Protein AF-A0A7R9R1L1-F1 (afdb_monomer)

Mean predicted aligned error: 3.8 Å

Radius of gyration: 17.74 Å; Cα contacts (8 Å, |Δi|>4): 241; chains: 1; bounding box: 47×35×50 Å

Nearest PDB structures (foldseek):
  3w5n-assembly1_A  TM=9.684E-01  e=4.302E-12  Streptomyces avermitilis MA-4680 = NBRC 14893
  6i60-assembly1_A  TM=9.277E-01  e=1.947E-11  Dictyoglomus thermophilum H-6-12
  6i60-assembly2_B  TM=9.193E-01  e=6.515E-11  Dictyoglomus thermophilum H-6-12
  5gka-assembly1_A  TM=4.468E-01  e=5.304E+00  Aichi virus A846/88

Solvent-a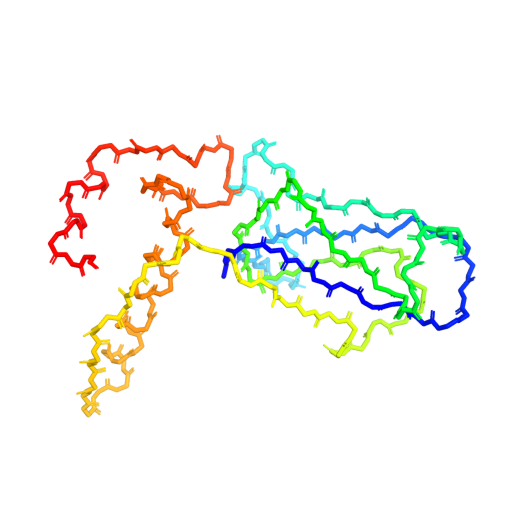ccessible surface area (backbone atoms only — not comparable to full-atom values): 8929 Å² total; per-residue (Å²): 91,22,22,49,55,38,38,47,53,72,97,75,70,75,77,36,62,29,37,40,38,51,11,70,48,59,43,96,88,68,47,76,40,53,77,85,21,66,86,35,76,53,62,50,77,45,71,53,42,88,88,73,41,47,102,76,34,42,50,66,77,89,89,69,66,36,31,28,76,45,73,49,78,43,56,60,84,71,81,84,52,82,85,29,53,41,83,44,80,49,50,55,96,66,89,78,92,77,87,83,83,66,95,46,68,67,60,40,49,49,54,52,50,51,53,54,50,52,46,34,20,32,56,97,46,53,28,74,41,51,47,38,75,67,55,42,67,41,62,66,61,44,60,76,42,53,88,78,109

pLDDT: mean 93.93, std 7.85, range [59.53, 98.81]

Foldseek 3Di:
DKFWKKFAADPDADWWKKKKFFAADADPVRHGDCVVQPPDRRMDIDTDDPVPADPRRIDDDDPDMADHDDIDMPTGGPDDDPVRMDDDQDAPPDDDPDDDDDPDPVVVVVVVVLVVQQRNQHHVARAPHNHHPGSDRDVVVCVVCVVVD

InterPro domains:
  IPR008902 Alpha-L-rhamnosidase, concanavalin-like domain [PF05592] (1-90)
  IPR012341 Six-hairpin glycosidase-like superfamily [G3DSA:1.50.10.10] (97-149)
  IPR016007 Alpha-L-rhamnosidase [PTHR33307] (1-149)
  IPR035396 Alpha-L-rhamnosidase, six-hairpin glycosidase domain [PF17389] (98-149)

Organism: NCBI:txid334625

Sequence (149 aa):
MVGWVRITFPKSYNASRVQLRHAEALHANGTVYTMNLRTALAIDTYVLDKANTTSNNTFEPNFTTHGFRYVEITGYPGEPQLNSIKGVVMNSDTAFDSHFETSNAMVNKLYSNIHWGQRGNFLSVPTDCPQRDERLGWMGDGEVFAPTA

Secondary structure (DSSP, 8-state):
-EEEEEEE--SS----EEEEEEESEE-TTSPEE-GGGTT---EEEEE--TTSS-TT-EE--SS--EE-SEEEEES-SSPPPGGGEEEEE-------------S-HHHHHHHHHHHHHHHHHEESEE-S-SSSS-----HHHHHHHTTT-

Structure (mmCIF, N/CA/C/O backbone):
data_AF-A0A7R9R1L1-F1
#
_entry.id   AF-A0A7R9R1L1-F1
#
loop_
_atom_site.group_PDB
_atom_site.id
_atom_site.type_symbol
_atom_site.label_atom_id
_atom_site.label_alt_id
_atom_site.label_comp_id
_atom_site.label_asym_id
_atom_site.label_entity_id
_atom_site.label_seq_id
_atom_site.pdbx_PDB_ins_code
_atom_site.Cartn_x
_atom_site.Cartn_y
_atom_site.Cartn_z
_atom_site.occupancy
_atom_site.B_iso_or_equiv
_atom_site.auth_seq_id
_atom_site.auth_comp_id
_atom_site.auth_asym_id
_atom_site.auth_atom_id
_atom_site.pdbx_PDB_model_num
ATOM 1 N N . MET A 1 1 ? -0.482 -1.034 -5.303 1.00 97.81 1 MET A N 1
ATOM 2 C CA . MET A 1 1 ? -0.543 0.442 -5.304 1.00 97.81 1 MET A CA 1
ATOM 3 C C . MET A 1 1 ? 0.272 0.968 -4.137 1.00 97.81 1 MET A C 1
ATOM 5 O O . MET A 1 1 ? 0.615 0.179 -3.264 1.00 97.81 1 MET A O 1
ATOM 9 N N . VAL A 1 2 ? 0.561 2.267 -4.126 1.00 98.69 2 VAL A N 1
ATOM 10 C CA . VAL A 1 2 ? 1.229 2.953 -3.013 1.00 98.69 2 VAL A CA 1
ATOM 11 C C . VAL A 1 2 ? 0.390 4.154 -2.606 1.00 98.69 2 VAL A C 1
ATOM 13 O O . VAL A 1 2 ? -0.187 4.821 -3.466 1.00 98.69 2 VAL A O 1
ATOM 16 N N . GLY A 1 3 ? 0.258 4.370 -1.303 1.00 98.44 3 GLY A N 1
ATOM 17 C CA . GLY A 1 3 ? -0.599 5.392 -0.716 1.00 98.44 3 GLY A CA 1
ATOM 18 C C . GLY A 1 3 ? -1.287 4.849 0.527 1.00 98.44 3 GLY A C 1
ATOM 19 O O . GLY A 1 3 ? -0.671 4.156 1.332 1.00 98.44 3 GLY A O 1
ATOM 20 N N . TRP A 1 4 ? -2.575 5.127 0.676 1.00 98.62 4 TRP A N 1
ATOM 21 C CA . TRP A 1 4 ? -3.345 4.694 1.841 1.00 98.62 4 TRP A CA 1
ATOM 22 C C . TRP A 1 4 ? -4.774 4.321 1.471 1.00 98.62 4 TRP A C 1
ATOM 24 O O . TRP A 1 4 ? -5.184 4.333 0.308 1.00 98.62 4 TRP A O 1
ATOM 34 N N . VAL A 1 5 ? -5.541 3.974 2.494 1.00 97.69 5 VAL A N 1
ATOM 35 C CA . VAL A 1 5 ? -6.965 3.701 2.402 1.00 97.69 5 VAL A CA 1
ATOM 36 C C . VAL A 1 5 ? -7.758 4.863 2.981 1.00 97.69 5 VAL A C 1
ATOM 38 O O . VAL A 1 5 ? -7.487 5.328 4.086 1.00 97.69 5 VAL A O 1
ATOM 41 N N . ARG A 1 6 ? -8.804 5.270 2.264 1.00 96.50 6 ARG A N 1
ATOM 42 C CA . ARG A 1 6 ? -9.941 5.982 2.837 1.00 96.50 6 ARG A CA 1
ATOM 43 C C . ARG A 1 6 ? -11.026 4.972 3.187 1.00 96.50 6 ARG A C 1
ATOM 45 O O . ARG A 1 6 ? -11.507 4.257 2.307 1.00 96.50 6 ARG A O 1
ATOM 52 N N . ILE A 1 7 ? -11.424 4.934 4.452 1.00 94.81 7 ILE A N 1
ATOM 53 C CA . ILE A 1 7 ? -12.500 4.072 4.948 1.00 94.81 7 ILE A CA 1
ATOM 54 C C . ILE A 1 7 ? -13.720 4.908 5.338 1.00 94.81 7 ILE A C 1
ATOM 56 O O . ILE A 1 7 ? -13.581 6.013 5.857 1.00 94.81 7 ILE A O 1
ATOM 60 N N . THR A 1 8 ? -14.912 4.380 5.069 1.00 93.56 8 THR A N 1
ATOM 61 C CA . THR A 1 8 ? -16.208 4.981 5.399 1.00 93.56 8 THR A CA 1
ATOM 62 C C . THR A 1 8 ? -16.949 4.092 6.389 1.00 93.56 8 THR A C 1
ATOM 64 O O . THR A 1 8 ? -17.039 2.873 6.210 1.00 93.56 8 THR A O 1
ATOM 67 N N . PHE A 1 9 ? -17.503 4.707 7.427 1.00 91.62 9 PHE A N 1
ATOM 68 C CA . PHE A 1 9 ? -18.220 4.034 8.502 1.00 91.62 9 PHE A CA 1
ATOM 69 C C . PHE A 1 9 ? -19.736 4.240 8.383 1.00 91.62 9 PHE A C 1
ATOM 71 O O . PHE A 1 9 ? -20.189 5.258 7.847 1.00 91.62 9 PHE A O 1
ATOM 78 N N . PRO A 1 10 ? -20.551 3.289 8.880 1.00 89.56 10 PRO A N 1
ATOM 79 C CA . PRO A 1 10 ? -21.996 3.469 8.962 1.00 89.56 10 PRO A CA 1
ATOM 80 C C . PRO A 1 10 ? -22.357 4.699 9.809 1.00 89.56 10 PRO A C 1
ATOM 82 O O . PRO A 1 10 ? -21.559 5.198 10.593 1.00 89.56 10 PRO A O 1
ATOM 85 N N . LYS A 1 11 ? -23.588 5.204 9.676 1.00 85.12 11 LYS A N 1
ATOM 86 C CA . LYS A 1 11 ? -24.055 6.364 10.467 1.00 85.12 11 LYS A CA 1
ATOM 87 C C . LYS A 1 11 ? -24.312 6.049 11.940 1.00 85.12 11 LYS A C 1
ATOM 89 O O . LYS A 1 11 ? -24.333 6.957 12.762 1.00 85.12 11 LYS A O 1
ATOM 94 N N . SER A 1 12 ? -24.545 4.779 12.252 1.00 82.69 12 SER A N 1
ATOM 95 C CA . SER A 1 12 ? -24.791 4.295 13.603 1.00 82.69 12 SER A CA 1
ATOM 96 C C . SER A 1 12 ? -23.796 3.188 13.913 1.00 82.69 12 SER A C 1
ATOM 98 O O . SER A 1 12 ? -23.720 2.204 13.179 1.00 82.69 12 SER A O 1
ATOM 100 N N . TYR A 1 13 ? -23.012 3.376 14.968 1.00 82.62 13 TYR A N 1
ATOM 101 C CA . TYR A 1 13 ? -22.007 2.439 15.454 1.00 82.62 13 TYR A CA 1
ATOM 102 C C . TYR A 1 13 ? -21.788 2.664 16.949 1.00 82.62 13 TYR A C 1
ATOM 104 O O . TYR A 1 13 ? -21.994 3.766 17.466 1.00 82.62 13 TYR A O 1
ATOM 112 N N . ASN A 1 14 ? -21.337 1.616 17.633 1.00 80.38 14 ASN A N 1
ATOM 113 C CA . ASN A 1 14 ? -20.744 1.753 18.957 1.00 80.38 14 ASN A CA 1
ATOM 114 C C . ASN A 1 14 ? -19.282 2.175 18.806 1.00 80.38 14 ASN A C 1
ATOM 116 O O . ASN A 1 14 ? -18.657 1.872 17.787 1.00 80.38 14 ASN A O 1
ATOM 120 N N . ALA A 1 15 ? -18.735 2.847 19.820 1.00 74.50 15 ALA A N 1
ATOM 121 C CA . ALA A 1 15 ? -17.310 3.148 19.850 1.00 74.50 15 ALA A CA 1
ATOM 122 C C . ALA A 1 15 ? -16.509 1.853 19.663 1.00 74.50 15 ALA A C 1
ATOM 124 O O . ALA A 1 15 ? -16.743 0.860 20.357 1.00 74.50 15 ALA A O 1
ATOM 125 N N . SER A 1 16 ? -15.592 1.852 18.701 1.00 84.38 16 SER A N 1
ATOM 126 C CA . SER A 1 16 ? -14.758 0.691 18.415 1.00 84.38 16 SER A CA 1
ATOM 127 C C . SER A 1 16 ? -13.372 1.115 17.951 1.00 84.38 16 SER A C 1
ATOM 129 O O . SER A 1 16 ? -13.155 2.215 17.439 1.00 84.38 16 SER A O 1
ATOM 131 N N . ARG A 1 17 ? -12.403 0.228 18.163 1.00 92.06 17 ARG A N 1
ATOM 132 C CA . ARG A 1 17 ? -11.065 0.357 17.597 1.00 92.06 17 ARG A CA 1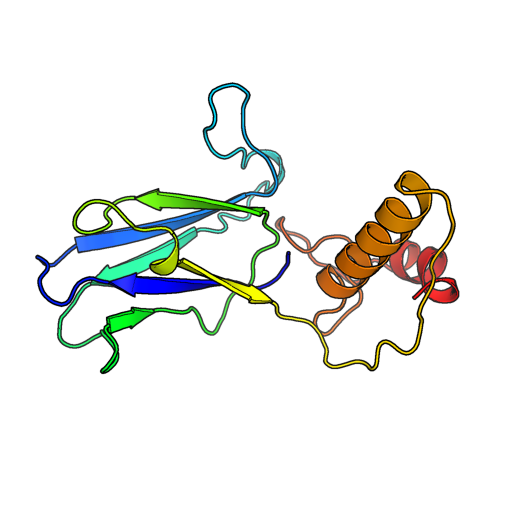
ATOM 133 C C . ARG A 1 17 ? -11.044 -0.419 16.287 1.00 92.06 17 ARG A C 1
ATOM 135 O O . ARG A 1 17 ? -11.183 -1.638 16.304 1.00 92.06 17 ARG A O 1
ATOM 142 N N . VAL A 1 18 ? -10.860 0.290 15.182 1.00 94.00 18 VAL A N 1
ATOM 143 C CA . VAL A 1 18 ? -10.741 -0.275 13.836 1.00 94.00 18 VAL A CA 1
ATOM 144 C C . VAL A 1 18 ? -9.268 -0.305 13.455 1.00 94.00 18 VAL A C 1
ATOM 146 O O . VAL A 1 18 ? -8.561 0.684 13.658 1.00 94.00 18 VAL A O 1
ATOM 149 N N . GLN A 1 19 ? -8.793 -1.420 12.906 1.00 97.00 19 GLN A N 1
ATOM 150 C CA . GLN A 1 19 ? -7.431 -1.517 12.381 1.00 97.00 19 GLN A CA 1
ATOM 151 C C . GLN A 1 19 ? -7.443 -1.901 10.908 1.00 97.00 19 GLN A C 1
ATOM 153 O O . GLN A 1 19 ? -8.239 -2.739 10.485 1.00 97.00 19 GLN A O 1
ATOM 158 N N . LEU A 1 20 ? -6.544 -1.278 10.150 1.00 97.88 20 LEU A N 1
ATOM 159 C CA . LEU A 1 20 ? -6.305 -1.529 8.735 1.00 97.88 20 LEU A CA 1
ATOM 160 C C . LEU A 1 20 ? -4.869 -2.013 8.582 1.00 97.88 20 LEU A C 1
ATOM 162 O O . LEU A 1 20 ? -3.937 -1.236 8.789 1.00 97.88 20 LEU A O 1
ATOM 166 N N . ARG A 1 21 ? -4.682 -3.289 8.247 1.00 98.62 21 ARG A N 1
ATOM 167 C CA . ARG A 1 21 ? -3.360 -3.877 8.000 1.00 98.62 21 ARG A CA 1
ATOM 168 C C . ARG A 1 21 ? -3.152 -4.073 6.506 1.00 98.62 21 ARG A C 1
ATOM 170 O O . ARG A 1 21 ? -3.986 -4.683 5.839 1.00 98.62 21 ARG A O 1
ATOM 177 N N . HIS A 1 22 ? -2.043 -3.562 5.987 1.00 98.81 22 HIS A N 1
ATOM 178 C CA . HIS A 1 22 ? -1.779 -3.483 4.552 1.00 98.81 22 HIS A CA 1
ATOM 179 C C . HIS A 1 22 ? -0.794 -4.570 4.107 1.00 98.81 22 HIS A C 1
ATOM 181 O O . HIS A 1 22 ? 0.183 -4.844 4.800 1.00 98.81 22 HIS A O 1
ATOM 187 N N . ALA A 1 23 ? -1.040 -5.192 2.949 1.00 98.75 23 ALA A N 1
ATOM 188 C CA . ALA A 1 23 ? -0.179 -6.245 2.410 1.00 98.75 23 ALA A CA 1
ATOM 189 C C . ALA A 1 23 ? -0.147 -6.278 0.876 1.00 98.75 23 ALA A C 1
ATOM 191 O O . ALA A 1 23 ? -1.126 -5.965 0.193 1.00 98.75 23 ALA A O 1
ATOM 192 N N . GLU A 1 24 ? 0.977 -6.718 0.315 1.00 98.81 24 GLU A N 1
ATOM 193 C CA . GLU A 1 24 ? 1.138 -6.915 -1.133 1.00 98.81 24 GLU A CA 1
ATOM 194 C C . GLU A 1 24 ? 0.581 -8.258 -1.618 1.00 98.81 24 GLU A C 1
ATOM 196 O O . GLU A 1 24 ? 0.133 -8.370 -2.761 1.00 98.81 24 GLU A O 1
ATOM 201 N N . ALA A 1 25 ? 0.584 -9.264 -0.743 1.00 98.50 25 ALA A N 1
ATOM 202 C CA . ALA A 1 25 ? 0.233 -10.641 -1.054 1.00 98.50 25 ALA A CA 1
ATOM 203 C C . ALA A 1 25 ? -0.678 -11.252 0.020 1.00 98.50 25 ALA A C 1
ATOM 205 O O . ALA A 1 25 ? -0.831 -10.721 1.123 1.00 98.50 25 ALA A O 1
ATOM 206 N N . LEU A 1 26 ? -1.269 -12.393 -0.323 1.00 98.75 26 LEU A N 1
ATOM 207 C CA . LEU A 1 26 ? -2.052 -13.224 0.583 1.00 98.75 26 LEU A CA 1
ATOM 208 C C . LEU A 1 26 ? -1.353 -14.572 0.769 1.00 98.75 26 LEU A C 1
ATOM 210 O O . LEU A 1 26 ? -0.681 -15.068 -0.137 1.00 98.75 26 LEU A O 1
ATOM 214 N N . HIS A 1 27 ? -1.562 -15.186 1.926 1.00 98.38 27 HIS A N 1
ATOM 215 C CA . HIS A 1 27 ? -1.354 -16.614 2.110 1.00 98.38 27 HIS A CA 1
ATOM 216 C C . HIS A 1 27 ? -2.388 -17.418 1.302 1.00 98.38 27 HIS A C 1
ATOM 218 O O . HIS A 1 27 ? -3.433 -16.902 0.905 1.00 98.38 27 HIS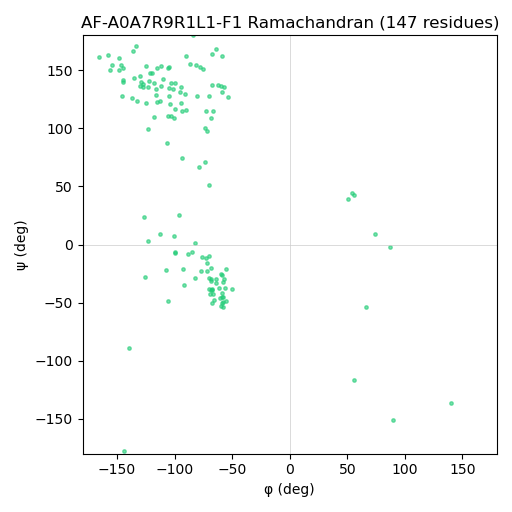 A O 1
ATOM 224 N N . ALA A 1 28 ? -2.134 -18.716 1.108 1.00 97.88 28 ALA A N 1
ATOM 225 C CA . ALA A 1 28 ? -3.039 -19.606 0.372 1.00 97.88 28 ALA A CA 1
ATOM 226 C C . ALA A 1 28 ? -4.449 -19.713 0.992 1.00 97.88 28 ALA A C 1
ATOM 228 O O . ALA A 1 28 ? -5.411 -19.984 0.284 1.00 97.88 28 ALA A O 1
ATOM 229 N N . ASN A 1 29 ? -4.582 -19.475 2.300 1.00 97.69 29 ASN A N 1
ATOM 230 C CA . ASN A 1 29 ? -5.863 -19.452 3.016 1.00 97.69 29 ASN A CA 1
ATOM 231 C C . ASN A 1 29 ? -6.616 -18.106 2.894 1.00 97.69 29 ASN A C 1
ATOM 233 O O . ASN A 1 29 ? -7.662 -17.944 3.515 1.00 97.69 29 ASN A O 1
ATOM 237 N N . GLY A 1 30 ? -6.076 -17.134 2.151 1.00 97.81 30 GLY A N 1
ATOM 238 C CA . GLY A 1 30 ? -6.680 -15.819 1.939 1.00 97.81 30 GLY A CA 1
ATOM 239 C C . GLY A 1 30 ? -6.344 -14.757 2.991 1.00 97.81 30 GLY A C 1
ATOM 240 O O . GLY A 1 30 ? -6.760 -13.613 2.824 1.00 97.81 30 GLY A O 1
ATOM 241 N N . THR A 1 31 ? -5.582 -15.074 4.045 1.00 98.38 31 THR A N 1
ATOM 242 C CA . THR A 1 31 ? -5.148 -14.063 5.028 1.00 98.38 31 THR A CA 1
ATOM 243 C C . THR A 1 31 ? -3.982 -13.234 4.492 1.00 98.38 31 THR A C 1
ATOM 245 O O . THR A 1 31 ? -3.185 -13.714 3.686 1.00 98.38 31 THR A O 1
ATOM 248 N N . VAL A 1 32 ? -3.840 -11.990 4.952 1.00 98.44 32 VAL A N 1
ATOM 249 C CA . VAL A 1 32 ? -2.754 -11.101 4.508 1.00 98.44 32 VAL A CA 1
ATOM 250 C C . VAL A 1 32 ? -1.370 -11.644 4.869 1.00 98.44 32 VAL A C 1
ATOM 252 O O . VAL A 1 32 ? -1.159 -12.131 5.978 1.00 98.44 32 VAL A O 1
ATOM 255 N N . TYR A 1 33 ? -0.425 -11.551 3.932 1.00 98.62 33 TYR A N 1
ATOM 256 C CA . TYR A 1 33 ? 0.978 -11.917 4.131 1.00 98.62 33 TYR A CA 1
ATOM 257 C C . TYR A 1 33 ? 1.814 -10.661 4.393 1.00 98.62 33 TYR A C 1
ATOM 259 O O . TYR A 1 33 ? 1.926 -9.802 3.521 1.00 98.62 33 TYR A O 1
ATOM 267 N N . THR A 1 34 ? 2.416 -10.563 5.581 1.00 98.62 34 THR A N 1
ATOM 268 C CA . THR A 1 34 ? 3.185 -9.374 6.001 1.00 98.62 34 THR A CA 1
ATOM 269 C C . THR A 1 34 ? 4.631 -9.675 6.386 1.00 98.62 34 THR A C 1
ATOM 271 O O . THR A 1 34 ? 5.353 -8.769 6.789 1.00 98.62 34 THR A O 1
ATOM 274 N N . MET A 1 35 ? 5.097 -10.924 6.263 1.00 98.44 35 MET A N 1
ATOM 275 C CA . MET A 1 35 ? 6.462 -11.277 6.683 1.00 98.44 35 MET A CA 1
ATOM 276 C C . MET A 1 35 ? 7.540 -10.551 5.859 1.00 98.44 35 MET A C 1
ATOM 278 O O . MET A 1 35 ? 8.598 -10.228 6.392 1.00 98.44 35 MET A O 1
ATOM 282 N N . ASN A 1 36 ? 7.272 -10.220 4.587 1.00 98.44 36 ASN A N 1
ATOM 283 C CA . ASN A 1 36 ? 8.201 -9.441 3.757 1.00 98.44 36 ASN A CA 1
ATOM 284 C C . ASN A 1 36 ? 8.281 -7.952 4.130 1.00 98.44 36 ASN A C 1
ATOM 286 O O . ASN A 1 36 ? 9.181 -7.270 3.645 1.00 98.44 36 ASN A O 1
ATOM 290 N N . LEU A 1 37 ? 7.376 -7.444 4.975 1.00 98.69 37 LEU A N 1
ATOM 291 C CA . LEU A 1 37 ? 7.425 -6.056 5.450 1.00 98.69 37 LEU A CA 1
ATOM 292 C C . LEU A 1 37 ? 8.509 -5.842 6.519 1.00 98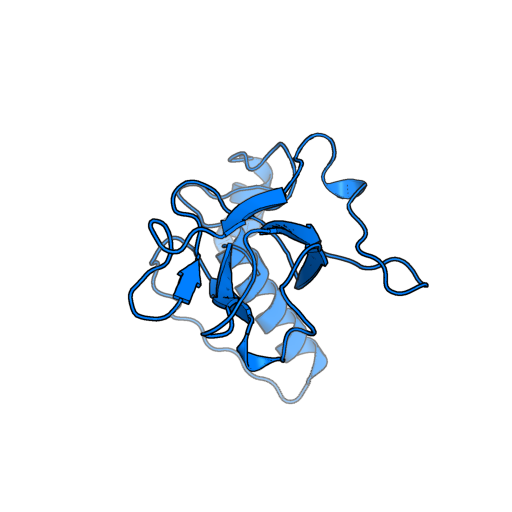.69 37 LEU A C 1
ATOM 294 O O . LEU A 1 37 ? 8.832 -4.699 6.843 1.00 98.69 37 LEU A O 1
ATOM 298 N N . ARG A 1 38 ? 9.099 -6.936 7.028 1.00 98.50 38 ARG A N 1
ATOM 299 C CA . ARG A 1 38 ? 10.130 -6.941 8.073 1.00 98.50 38 ARG A CA 1
ATOM 300 C C . ARG A 1 38 ? 9.639 -6.199 9.323 1.00 98.50 38 ARG A C 1
ATOM 302 O O . ARG A 1 38 ? 8.679 -6.655 9.938 1.00 98.50 38 ARG A O 1
ATOM 309 N N . THR A 1 39 ? 10.272 -5.095 9.721 1.00 98.50 39 THR A N 1
ATOM 310 C CA . THR A 1 39 ? 9.883 -4.339 10.926 1.00 98.50 39 THR A CA 1
ATOM 311 C C . THR A 1 39 ? 8.816 -3.271 10.667 1.00 98.50 39 THR A C 1
ATOM 313 O O . THR A 1 39 ? 8.256 -2.725 11.620 1.00 98.50 39 THR A O 1
ATOM 316 N N . ALA A 1 40 ? 8.463 -2.997 9.404 1.00 98.62 40 ALA A N 1
ATOM 317 C CA . ALA A 1 40 ? 7.374 -2.081 9.084 1.00 98.62 40 ALA A CA 1
ATOM 318 C C . ALA A 1 40 ? 6.023 -2.732 9.405 1.00 98.62 40 ALA A C 1
ATOM 320 O O . ALA A 1 40 ? 5.612 -3.700 8.770 1.00 98.62 40 ALA A O 1
ATOM 321 N N . LEU A 1 41 ? 5.308 -2.166 10.381 1.00 98.56 41 LEU A N 1
ATOM 322 C CA . LEU A 1 41 ? 4.012 -2.698 10.809 1.00 98.56 41 LEU A CA 1
ATOM 323 C C . LEU A 1 41 ? 2.927 -2.554 9.731 1.00 98.56 41 LEU A C 1
ATOM 325 O O . LEU A 1 41 ? 2.098 -3.447 9.593 1.00 98.56 41 LEU A O 1
ATOM 329 N N . ALA A 1 42 ? 2.919 -1.432 8.999 1.00 98.44 42 ALA A N 1
ATOM 330 C CA . ALA A 1 42 ? 1.911 -1.087 7.985 1.00 98.44 42 ALA A CA 1
ATOM 331 C C . ALA A 1 42 ? 0.449 -1.218 8.479 1.00 98.44 42 ALA A C 1
ATOM 333 O O . ALA A 1 42 ? -0.443 -1.678 7.756 1.00 98.44 42 ALA A O 1
ATOM 334 N N . ILE A 1 43 ? 0.214 -0.823 9.737 1.00 98.56 43 ILE A N 1
ATOM 335 C CA . ILE A 1 43 ? -1.096 -0.851 10.396 1.00 98.56 43 ILE A CA 1
ATOM 336 C C . ILE A 1 43 ? -1.539 0.572 10.720 1.00 98.56 43 ILE A C 1
ATOM 338 O O . ILE A 1 43 ? -0.891 1.255 11.513 1.00 98.56 43 ILE A O 1
ATOM 342 N N . ASP A 1 44 ? -2.702 0.958 10.204 1.00 97.81 44 ASP A N 1
ATOM 343 C CA . ASP A 1 44 ? -3.402 2.161 10.642 1.00 97.81 44 ASP A CA 1
ATOM 344 C C . ASP A 1 44 ? -4.434 1.766 11.698 1.00 97.81 44 ASP A C 1
ATOM 346 O O . ASP A 1 44 ? -5.195 0.814 11.524 1.00 97.81 44 ASP A O 1
ATOM 350 N N . THR A 1 45 ? -4.452 2.471 12.827 1.00 95.06 45 THR A N 1
ATOM 351 C CA . THR A 1 45 ? -5.450 2.264 13.883 1.00 95.06 45 THR A CA 1
ATOM 352 C C . THR A 1 45 ? -6.285 3.518 14.034 1.00 95.06 45 THR A C 1
ATOM 354 O O . THR A 1 45 ? -5.751 4.604 14.245 1.00 95.06 45 THR A O 1
ATOM 357 N N . TYR A 1 46 ? -7.598 3.340 14.005 1.00 89.88 46 TYR A N 1
ATOM 358 C CA . TYR A 1 46 ? -8.562 4.400 14.210 1.00 89.88 46 TYR A CA 1
ATOM 359 C C . TYR A 1 46 ? -9.489 4.058 15.375 1.00 89.88 46 TYR A C 1
ATOM 361 O O . TYR A 1 46 ? -9.961 2.929 15.507 1.00 89.88 46 TYR A O 1
ATOM 369 N N . VAL A 1 47 ? -9.738 5.038 16.239 1.00 88.88 47 VAL A N 1
ATOM 370 C CA . VAL A 1 47 ? -10.708 4.920 17.329 1.00 88.88 47 VAL A CA 1
ATOM 371 C C . VAL A 1 47 ? -11.954 5.686 16.910 1.00 88.88 47 VAL A C 1
ATOM 373 O O . VAL A 1 47 ? -11.927 6.913 16.809 1.00 88.88 47 VAL A O 1
ATOM 376 N N . LEU A 1 48 ? -13.030 4.946 16.641 1.00 82.94 48 LEU A N 1
ATOM 377 C CA . LEU A 1 48 ? -14.322 5.498 16.262 1.00 82.94 48 LEU A CA 1
ATOM 378 C C . LEU A 1 48 ? -14.940 6.234 17.449 1.00 82.94 48 LEU A C 1
ATOM 380 O O . LEU A 1 48 ? -15.427 5.616 18.395 1.00 82.94 48 LEU A O 1
ATOM 384 N N . ASP A 1 49 ? -14.968 7.556 17.346 1.00 76.06 49 ASP A N 1
ATOM 385 C CA . ASP A 1 49 ? -15.720 8.444 18.223 1.00 76.06 49 ASP A CA 1
ATOM 386 C C . ASP A 1 49 ? -16.547 9.406 17.355 1.00 76.06 49 ASP A C 1
ATOM 388 O O . ASP A 1 49 ? -16.113 9.830 16.278 1.00 76.06 49 ASP A O 1
ATOM 392 N N . LYS A 1 50 ? -17.751 9.759 17.815 1.00 67.12 50 LYS A N 1
ATOM 393 C CA . LYS A 1 50 ? -18.607 10.772 17.182 1.00 67.12 50 LYS A CA 1
ATOM 394 C C . LYS A 1 50 ? -17.915 12.135 17.098 1.00 67.12 50 LYS A C 1
ATOM 396 O O . LYS A 1 50 ? -18.237 12.909 16.207 1.00 67.12 50 LYS A O 1
ATOM 401 N N . ALA A 1 51 ? -16.962 12.421 17.987 1.00 64.75 51 ALA A N 1
ATOM 402 C CA . ALA A 1 51 ? -16.162 13.645 17.933 1.00 64.75 51 ALA A CA 1
ATOM 403 C C . ALA A 1 51 ? -15.055 13.623 16.857 1.00 64.75 51 ALA A C 1
ATOM 405 O O . ALA A 1 51 ? -14.613 14.681 16.418 1.00 64.75 51 ALA A O 1
ATOM 406 N N . ASN A 1 52 ? -14.614 12.436 16.422 1.00 59.53 52 ASN A N 1
ATOM 407 C CA . ASN A 1 52 ? -13.423 12.252 15.579 1.00 59.53 52 ASN A CA 1
ATOM 408 C C . ASN A 1 52 ? -13.745 11.762 14.159 1.00 59.53 52 ASN A C 1
ATOM 410 O O . ASN A 1 52 ? -12.841 11.368 13.420 1.00 59.53 52 ASN A O 1
ATOM 414 N N . THR A 1 53 ? -15.024 11.737 13.784 1.00 65.06 53 THR A N 1
ATOM 415 C CA . THR A 1 53 ? -15.489 11.381 12.438 1.00 65.06 53 THR A CA 1
ATOM 416 C C . THR A 1 53 ? -15.796 12.649 11.647 1.00 65.06 53 THR A C 1
ATOM 418 O O . THR A 1 53 ? -16.344 13.614 12.175 1.00 65.06 53 THR A O 1
ATOM 421 N N . THR A 1 54 ? -15.418 12.672 10.366 1.00 69.62 54 THR A N 1
ATOM 422 C CA . THR A 1 54 ? -15.805 13.769 9.466 1.00 69.62 54 THR A CA 1
ATOM 423 C C . THR A 1 54 ? -17.325 13.795 9.284 1.00 69.62 54 THR A C 1
ATOM 425 O O . THR A 1 54 ? -18.010 12.818 9.582 1.00 69.62 54 THR A O 1
ATOM 428 N N . SER A 1 55 ? -17.871 14.867 8.703 1.00 71.44 55 SER A N 1
ATOM 429 C CA . SER A 1 55 ? -19.302 14.950 8.356 1.00 71.44 55 SER A CA 1
ATOM 430 C C . SER A 1 55 ? -19.800 13.797 7.467 1.00 71.44 55 SER A C 1
ATOM 432 O O . SER A 1 55 ? -20.996 13.512 7.445 1.00 71.44 55 SER A O 1
ATOM 434 N N . ASN A 1 56 ? -18.889 13.114 6.767 1.00 77.25 56 ASN A N 1
ATOM 435 C CA . ASN A 1 56 ? -19.174 11.960 5.916 1.00 77.25 56 ASN A CA 1
ATOM 436 C C . ASN A 1 56 ? -18.843 10.610 6.580 1.00 77.25 56 ASN A C 1
ATOM 438 O O . ASN A 1 56 ? -18.907 9.582 5.910 1.00 77.25 56 ASN A O 1
ATOM 442 N N . ASN A 1 57 ? -18.483 10.593 7.868 1.00 86.62 57 ASN A N 1
ATOM 443 C CA . ASN A 1 57 ? -18.039 9.411 8.611 1.00 86.62 57 ASN A CA 1
ATOM 444 C C . ASN A 1 57 ? -16.867 8.679 7.941 1.00 86.62 57 ASN A C 1
ATOM 446 O O . ASN A 1 57 ? -16.866 7.452 7.837 1.00 86.62 57 ASN A O 1
ATOM 450 N N . THR A 1 58 ? -15.871 9.428 7.465 1.00 90.31 58 THR A N 1
ATOM 451 C CA . THR A 1 58 ? -14.687 8.864 6.806 1.00 90.31 58 THR A CA 1
ATOM 452 C C . THR A 1 58 ? -13.420 9.057 7.624 1.00 90.31 58 THR A C 1
ATOM 454 O O . THR A 1 58 ? -13.286 10.045 8.344 1.00 90.31 58 THR A O 1
ATOM 457 N N . PHE A 1 59 ? -12.457 8.160 7.429 1.00 90.19 59 PHE A N 1
ATOM 458 C CA . PHE A 1 59 ? -11.086 8.292 7.916 1.00 90.19 59 PHE A CA 1
ATOM 459 C C . PHE A 1 59 ? -10.090 8.052 6.778 1.00 90.19 59 PHE A C 1
ATOM 461 O O . PHE A 1 59 ? -10.278 7.144 5.966 1.00 90.19 59 PHE A O 1
ATOM 468 N N . GLU A 1 60 ? -9.030 8.854 6.746 1.00 93.50 60 GLU A N 1
ATOM 469 C CA . GLU A 1 60 ? -7.826 8.627 5.950 1.00 93.50 60 GLU A CA 1
ATOM 470 C C . GLU A 1 60 ? -6.597 9.140 6.725 1.00 93.50 60 GLU A C 1
ATOM 472 O O . GLU A 1 60 ? -6.711 10.149 7.429 1.00 93.50 60 GLU A O 1
ATOM 477 N N . PRO A 1 61 ? -5.447 8.445 6.675 1.00 94.88 61 PRO A N 1
ATOM 478 C CA . PRO A 1 61 ? -4.230 8.900 7.336 1.00 94.88 61 PRO A CA 1
ATOM 479 C C . PRO A 1 61 ? -3.560 10.057 6.579 1.00 94.88 61 PRO A C 1
ATOM 481 O O . PRO A 1 61 ? -3.609 10.120 5.355 1.00 94.88 61 PRO A O 1
ATOM 484 N N . ASN A 1 62 ? -2.856 10.926 7.315 1.00 94.06 62 ASN A N 1
ATOM 485 C CA . ASN A 1 62 ? -2.155 12.089 6.744 1.00 94.06 62 ASN A CA 1
ATOM 486 C C . ASN A 1 62 ? -0.623 11.953 6.719 1.00 94.06 62 ASN A C 1
ATOM 488 O O . ASN A 1 62 ? 0.042 12.659 5.968 1.00 94.06 62 ASN A O 1
ATOM 492 N N . PHE A 1 63 ? -0.051 11.092 7.567 1.00 97.31 63 PHE A N 1
ATOM 493 C CA . PHE A 1 63 ? 1.395 11.061 7.842 1.00 97.31 63 PHE A CA 1
ATOM 494 C C . PHE A 1 63 ? 2.020 9.675 7.652 1.00 97.31 63 PHE A C 1
ATOM 496 O O . PHE A 1 63 ? 3.045 9.361 8.250 1.00 97.31 63 PHE A O 1
ATOM 503 N N . THR A 1 64 ? 1.391 8.823 6.845 1.00 98.06 64 THR A N 1
ATOM 504 C CA . THR A 1 64 ? 1.940 7.516 6.483 1.00 98.06 64 THR A CA 1
ATOM 505 C C . THR A 1 64 ? 1.512 7.122 5.076 1.00 98.06 64 THR A C 1
ATOM 507 O O . THR A 1 64 ? 0.549 7.651 4.524 1.00 98.06 64 THR A O 1
ATOM 510 N N . THR A 1 65 ? 2.251 6.185 4.499 1.00 98.06 65 THR A N 1
ATOM 511 C CA . THR A 1 65 ? 1.969 5.559 3.210 1.00 98.06 65 THR A CA 1
ATOM 512 C C . THR A 1 65 ? 2.398 4.099 3.272 1.00 98.06 65 THR A C 1
ATOM 514 O O . THR A 1 65 ? 3.323 3.741 4.010 1.00 98.06 65 THR A O 1
ATOM 517 N N . HIS A 1 66 ? 1.737 3.257 2.489 1.00 98.75 66 HIS A N 1
ATOM 518 C CA . HIS A 1 66 ? 1.946 1.818 2.441 1.00 98.75 66 HIS A CA 1
ATOM 519 C C . HIS A 1 66 ? 1.998 1.358 0.981 1.00 98.75 66 HIS A C 1
ATOM 521 O O . HIS A 1 66 ? 1.238 1.845 0.142 1.00 98.75 66 HIS A O 1
ATOM 527 N N . GLY A 1 67 ? 2.852 0.381 0.677 1.00 98.75 67 GLY A N 1
ATOM 528 C CA . GLY A 1 67 ? 2.777 -0.396 -0.561 1.00 98.75 67 GLY A CA 1
ATOM 529 C C . GLY A 1 67 ? 1.903 -1.632 -0.356 1.00 98.75 67 GLY A C 1
ATOM 530 O O . GLY A 1 67 ? 2.227 -2.485 0.466 1.00 98.75 67 GLY A O 1
ATOM 531 N N . PHE A 1 68 ? 0.767 -1.717 -1.054 1.00 98.81 68 PHE A N 1
ATOM 532 C CA . PHE A 1 68 ? -0.203 -2.794 -0.838 1.00 98.81 68 PHE A CA 1
ATOM 533 C C . PHE A 1 68 ? -1.134 -3.054 -2.025 1.00 98.81 68 PHE A C 1
ATOM 535 O O . PHE A 1 68 ? -1.314 -2.237 -2.935 1.00 98.81 68 PHE A O 1
ATOM 542 N N . ARG A 1 69 ? -1.761 -4.229 -1.989 1.00 98.69 69 ARG A N 1
ATOM 543 C CA . ARG A 1 69 ? -2.881 -4.638 -2.847 1.00 98.69 69 ARG A CA 1
ATOM 544 C C . ARG A 1 69 ? -4.079 -5.110 -2.025 1.00 98.69 69 ARG A C 1
ATOM 546 O O . ARG A 1 69 ? -5.210 -4.979 -2.481 1.00 98.69 69 ARG A O 1
ATOM 553 N N . TYR A 1 70 ? -3.824 -5.638 -0.833 1.00 98.69 70 TYR A N 1
ATOM 554 C CA . TYR A 1 70 ? -4.819 -6.190 0.071 1.00 98.69 70 TYR A CA 1
ATOM 555 C C . TYR A 1 70 ? -4.807 -5.418 1.387 1.00 98.69 70 TYR A C 1
ATOM 557 O O . TYR A 1 70 ? -3.763 -4.927 1.823 1.00 98.69 70 TYR A O 1
ATOM 565 N N . VAL A 1 71 ? -5.981 -5.316 2.001 1.00 98.31 71 VAL A N 1
ATOM 566 C CA . VAL A 1 71 ? -6.184 -4.653 3.288 1.00 98.31 71 VAL A CA 1
ATOM 567 C C . VAL A 1 71 ? -7.023 -5.582 4.144 1.00 98.31 71 VAL A C 1
ATOM 569 O O . VAL A 1 71 ? -8.110 -5.988 3.740 1.00 98.31 71 VAL A O 1
ATOM 572 N N . GLU A 1 72 ? -6.513 -5.925 5.316 1.00 98.38 72 GLU A N 1
ATOM 573 C CA . GLU A 1 72 ? -7.282 -6.597 6.353 1.00 98.38 72 GLU A CA 1
ATOM 574 C C . GLU A 1 72 ? -7.905 -5.540 7.262 1.00 98.38 72 GLU A C 1
ATOM 576 O O . GLU A 1 72 ? -7.211 -4.641 7.742 1.00 98.38 72 GLU A O 1
ATOM 581 N N . ILE A 1 73 ? -9.212 -5.655 7.491 1.00 97.19 73 ILE A N 1
ATOM 582 C CA . ILE A 1 73 ? -9.970 -4.760 8.361 1.00 97.19 73 ILE A CA 1
ATOM 583 C C . ILE A 1 73 ? -10.425 -5.555 9.580 1.00 97.19 73 ILE A C 1
ATOM 585 O O . ILE A 1 73 ? -11.130 -6.554 9.441 1.00 97.19 73 ILE A O 1
ATOM 589 N N . THR A 1 74 ? -10.074 -5.093 10.775 1.00 96.56 74 THR A N 1
ATOM 590 C CA . THR A 1 74 ? -10.565 -5.661 12.037 1.00 96.56 74 THR A CA 1
ATOM 591 C C . THR A 1 74 ? -11.288 -4.595 12.854 1.00 96.56 74 THR A C 1
ATOM 593 O O . THR A 1 74 ? -10.971 -3.408 12.776 1.00 96.56 74 THR A O 1
ATOM 596 N N . GLY A 1 75 ? -12.310 -4.999 13.615 1.00 94.44 75 GLY A N 1
ATOM 597 C CA . GLY A 1 75 ? -13.071 -4.092 14.487 1.00 94.44 75 GLY A CA 1
ATOM 598 C C . GLY A 1 75 ? -14.043 -3.138 13.777 1.00 94.44 75 GLY A C 1
ATOM 599 O O . GLY A 1 75 ? -14.599 -2.251 14.431 1.00 94.44 75 GLY A O 1
ATOM 600 N N . TYR A 1 76 ? -14.267 -3.310 12.467 1.00 94.06 76 TYR A N 1
ATOM 601 C CA . TYR A 1 76 ? -15.278 -2.554 11.721 1.00 94.06 76 TYR A CA 1
ATOM 602 C C . TYR A 1 76 ? -16.681 -2.789 12.316 1.00 94.06 76 TYR A C 1
ATOM 604 O O . TYR A 1 76 ? -17.020 -3.931 12.634 1.00 94.06 76 TYR A O 1
ATOM 612 N N . PRO A 1 77 ? -17.510 -1.744 12.488 1.00 91.19 77 PRO A N 1
ATOM 613 C CA . PRO A 1 77 ? -18.865 -1.898 13.007 1.00 91.19 77 PRO A CA 1
ATOM 614 C C . PRO A 1 77 ? -19.778 -2.562 11.964 1.00 91.19 77 PRO A C 1
ATOM 616 O O . PRO A 1 77 ? -20.320 -1.901 11.078 1.00 91.19 77 PRO A O 1
ATOM 619 N N . GLY A 1 78 ? -19.959 -3.876 12.094 1.00 91.62 78 GLY A N 1
ATOM 620 C CA . GLY A 1 78 ? -20.719 -4.699 11.149 1.00 91.62 78 GLY A CA 1
ATOM 621 C C . GLY A 1 78 ? -19.837 -5.259 10.033 1.00 91.62 78 GLY A C 1
ATOM 622 O O . GLY A 1 78 ? -18.646 -5.489 10.233 1.00 91.62 78 GLY A O 1
ATOM 623 N N . GLU A 1 79 ? -20.421 -5.483 8.857 1.00 92.62 79 GLU A N 1
ATOM 624 C CA . GLU A 1 79 ? -19.713 -6.024 7.694 1.00 92.62 79 GLU A CA 1
ATOM 625 C C . GLU A 1 79 ? -19.417 -4.914 6.669 1.00 92.62 79 GLU A C 1
ATOM 627 O O . GLU A 1 79 ? -20.352 -4.260 6.185 1.00 92.62 79 GLU A O 1
ATOM 632 N N . PRO A 1 80 ? -18.138 -4.660 6.334 1.00 93.06 80 PRO A N 1
ATOM 633 C CA . PRO A 1 80 ? -17.782 -3.630 5.369 1.00 93.06 80 PRO A CA 1
ATOM 634 C C . PRO A 1 80 ? -18.264 -4.014 3.968 1.00 93.06 80 PRO A C 1
ATOM 636 O O . PRO A 1 80 ? -18.104 -5.146 3.521 1.00 93.06 80 PRO A O 1
ATOM 639 N N . GLN A 1 81 ? -18.821 -3.043 3.251 1.00 94.19 81 GLN A N 1
ATOM 640 C CA . GLN A 1 81 ? -19.193 -3.200 1.849 1.00 94.19 81 GLN A CA 1
ATOM 641 C C . GLN A 1 81 ? -18.017 -2.798 0.951 1.00 94.19 81 GLN A C 1
ATOM 643 O O . GLN A 1 81 ? -17.121 -2.067 1.374 1.00 94.19 81 GLN A O 1
ATOM 648 N N . LEU A 1 82 ? -18.020 -3.212 -0.321 1.00 92.94 82 LEU A N 1
ATOM 649 C CA . LEU A 1 82 ? -16.941 -2.859 -1.261 1.00 92.94 82 LEU A CA 1
ATOM 650 C 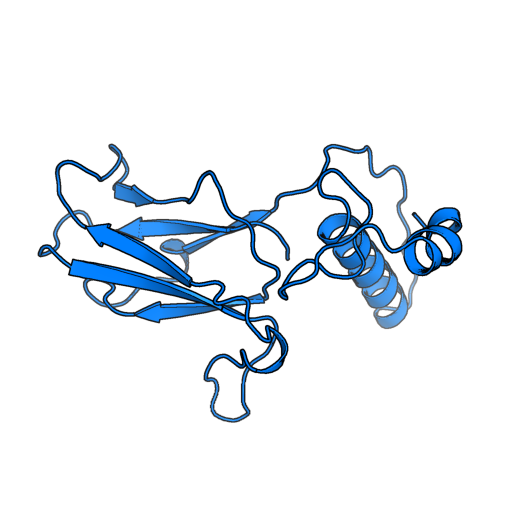C . LEU A 1 82 ? -16.746 -1.342 -1.417 1.00 92.94 82 LEU A C 1
ATOM 652 O O . LEU A 1 82 ? -15.634 -0.886 -1.657 1.00 92.94 82 LEU A O 1
ATOM 656 N N . ASN A 1 83 ? -17.811 -0.553 -1.260 1.00 94.00 83 ASN A N 1
ATOM 657 C CA . ASN A 1 83 ? -17.755 0.908 -1.309 1.00 94.00 83 ASN A CA 1
ATOM 658 C C . ASN A 1 83 ? -17.367 1.562 0.032 1.00 94.00 83 ASN A C 1
ATOM 660 O O . ASN A 1 83 ? -17.148 2.772 0.066 1.00 94.00 83 ASN A O 1
ATOM 664 N N . SER A 1 84 ? -17.252 0.791 1.120 1.00 94.19 84 SER A N 1
ATOM 665 C CA . SER A 1 84 ? -16.770 1.280 2.416 1.00 94.19 84 SER A CA 1
ATOM 666 C C . SER A 1 84 ? -15.268 1.555 2.402 1.00 94.19 84 SER A C 1
ATOM 668 O O . SER A 1 84 ? -14.778 2.239 3.297 1.00 94.19 84 SER A O 1
ATOM 670 N N . ILE A 1 85 ? -14.532 1.042 1.414 1.00 95.38 85 ILE A N 1
ATOM 671 C CA . ILE A 1 85 ? -13.081 1.171 1.313 1.00 95.38 85 ILE A CA 1
ATOM 672 C C . ILE A 1 85 ? -12.672 1.716 -0.057 1.00 95.38 85 ILE A C 1
ATOM 674 O O . ILE A 1 85 ? -13.163 1.281 -1.096 1.00 95.38 85 ILE A O 1
ATOM 678 N N . LYS A 1 86 ? -11.741 2.670 -0.072 1.00 97.69 86 LYS A N 1
ATOM 679 C CA . LYS A 1 86 ? -11.162 3.215 -1.300 1.00 97.69 86 LYS A CA 1
ATOM 680 C C . LYS A 1 86 ? -9.655 3.368 -1.150 1.00 97.69 86 LYS A C 1
ATOM 682 O O . LYS A 1 86 ? -9.192 4.042 -0.236 1.00 97.69 86 LYS A O 1
ATOM 687 N N . GLY A 1 87 ? -8.893 2.790 -2.076 1.00 98.06 87 GLY A N 1
ATOM 688 C CA . GLY A 1 87 ? -7.465 3.077 -2.200 1.00 98.06 87 GLY A CA 1
ATOM 689 C C . GLY A 1 87 ? -7.243 4.495 -2.729 1.00 98.06 87 GLY A C 1
ATOM 690 O O . GLY A 1 87 ? -7.810 4.873 -3.757 1.00 98.06 87 GLY A O 1
ATOM 691 N N . VAL A 1 88 ? -6.425 5.276 -2.031 1.00 98.19 88 VAL A N 1
ATOM 692 C CA . VAL A 1 88 ? -5.952 6.598 -2.448 1.00 98.19 88 VAL A CA 1
ATOM 693 C C . VAL A 1 88 ? -4.496 6.451 -2.871 1.00 98.19 88 VAL A C 1
ATOM 695 O O . VAL A 1 88 ? -3.633 6.148 -2.051 1.00 98.19 88 VAL A O 1
ATOM 698 N N . VAL A 1 89 ? -4.234 6.598 -4.170 1.00 97.88 89 VAL A N 1
ATOM 699 C CA . VAL A 1 89 ? -2.887 6.454 -4.737 1.00 97.88 89 VAL A CA 1
ATOM 700 C C . VAL A 1 89 ? -2.103 7.745 -4.521 1.00 97.88 89 VAL A C 1
ATOM 702 O O . VAL A 1 89 ? -2.564 8.807 -4.932 1.00 97.88 89 VAL A O 1
ATOM 705 N N . MET A 1 90 ? -0.907 7.639 -3.940 1.00 96.62 90 MET A N 1
ATOM 706 C CA . MET A 1 90 ? 0.023 8.753 -3.738 1.00 96.62 90 MET A CA 1
ATOM 707 C C . MET A 1 90 ? 1.331 8.499 -4.494 1.00 96.62 90 MET A C 1
ATOM 709 O O . MET A 1 90 ? 1.803 7.370 -4.562 1.00 96.62 90 MET A O 1
ATOM 713 N N . ASN A 1 91 ? 1.861 9.547 -5.116 1.00 95.88 91 ASN A N 1
ATOM 714 C CA . ASN A 1 91 ? 3.111 9.605 -5.882 1.00 95.88 91 ASN A CA 1
ATOM 715 C C . ASN A 1 91 ? 3.463 11.087 -6.077 1.00 95.88 91 ASN A C 1
ATOM 717 O O . ASN A 1 91 ? 2.590 11.945 -5.919 1.00 95.88 91 ASN A O 1
ATOM 721 N N . SER A 1 92 ? 4.717 11.378 -6.407 1.00 96.00 92 SER A N 1
ATOM 722 C CA . SER A 1 92 ? 5.120 12.677 -6.940 1.00 96.00 92 SER A CA 1
ATOM 723 C C . SER A 1 92 ? 4.316 12.974 -8.209 1.00 96.00 92 SER A C 1
ATOM 725 O O . SER A 1 92 ? 4.167 12.098 -9.057 1.00 96.00 92 SER A O 1
ATOM 727 N N . ASP A 1 93 ? 3.805 14.199 -8.336 1.00 93.50 93 ASP A N 1
ATOM 728 C CA . ASP A 1 93 ? 2.972 14.623 -9.470 1.00 93.50 93 ASP A CA 1
ATOM 729 C C . ASP A 1 93 ? 3.831 14.948 -10.701 1.00 93.50 93 ASP A C 1
ATOM 731 O O . ASP A 1 93 ? 4.011 16.099 -11.096 1.00 93.50 93 ASP A O 1
ATOM 735 N N . THR A 1 94 ? 4.460 13.915 -11.256 1.00 85.56 94 THR A N 1
ATOM 736 C CA . THR A 1 94 ? 5.248 13.993 -12.486 1.00 85.56 94 THR A CA 1
ATOM 737 C C . THR A 1 94 ? 4.379 13.610 -13.675 1.00 85.56 94 THR A C 1
ATOM 739 O O . THR A 1 94 ? 3.661 12.609 -13.619 1.00 85.56 94 THR A O 1
ATOM 742 N N . ALA A 1 95 ? 4.462 14.376 -14.765 1.00 82.81 95 ALA A N 1
ATOM 743 C CA . ALA A 1 95 ? 3.765 14.041 -16.001 1.00 82.81 95 ALA A CA 1
ATOM 744 C C . ALA A 1 95 ? 4.218 12.666 -16.517 1.00 82.81 95 ALA A C 1
ATOM 746 O O . ALA A 1 95 ? 5.412 12.378 -16.594 1.00 82.81 95 ALA A O 1
ATOM 747 N N . PHE A 1 96 ? 3.250 11.819 -16.858 1.00 76.44 96 PHE A N 1
ATOM 748 C CA . PHE A 1 96 ? 3.476 10.516 -17.471 1.00 76.44 96 PHE A CA 1
ATOM 749 C C . PHE A 1 96 ? 3.082 10.605 -18.945 1.00 76.44 96 PHE A C 1
ATOM 751 O O . PHE A 1 96 ? 1.946 10.305 -19.306 1.00 76.44 96 PHE A O 1
ATOM 758 N N . ASP A 1 97 ? 4.019 11.013 -19.798 1.00 73.88 97 ASP A N 1
ATOM 759 C CA . ASP A 1 97 ? 3.730 11.325 -21.206 1.00 73.88 97 ASP A CA 1
ATOM 760 C C . ASP A 1 97 ? 4.017 10.157 -22.171 1.00 73.88 97 ASP A C 1
ATOM 762 O O . ASP A 1 97 ? 4.248 10.357 -23.363 1.00 73.88 97 ASP A O 1
ATOM 766 N N . SER A 1 98 ? 3.981 8.912 -21.681 1.00 85.38 98 SER A N 1
ATOM 767 C CA . SER A 1 98 ? 4.145 7.715 -22.515 1.00 85.38 98 SER A CA 1
ATOM 768 C C . SER A 1 98 ? 2.852 6.901 -22.622 1.00 85.38 98 SER A C 1
ATOM 770 O O . SER A 1 98 ? 2.145 6.666 -21.642 1.00 85.38 98 SER A O 1
ATOM 772 N N . HIS A 1 99 ? 2.552 6.452 -23.842 1.00 90.62 99 HIS A N 1
ATOM 773 C CA . HIS A 1 99 ? 1.496 5.492 -24.142 1.00 90.62 99 HIS A CA 1
ATOM 774 C C . HIS A 1 99 ? 2.074 4.377 -25.012 1.00 90.62 99 HIS A C 1
ATOM 776 O O . HIS A 1 99 ? 2.825 4.634 -25.954 1.00 90.62 99 HIS A O 1
ATOM 782 N N . PHE A 1 100 ? 1.716 3.138 -24.694 1.00 95.19 100 PHE A N 1
ATOM 783 C CA . PHE A 1 100 ? 2.182 1.960 -25.404 1.00 95.19 100 PHE A CA 1
ATOM 784 C C . PHE A 1 100 ? 1.079 0.903 -25.430 1.00 95.19 100 PHE A C 1
ATOM 786 O O . PHE A 1 100 ? 0.537 0.527 -24.388 1.00 95.19 100 PHE A O 1
ATOM 793 N N . GLU A 1 101 ? 0.768 0.406 -26.622 1.00 97.81 101 GLU A N 1
ATOM 794 C CA . GLU A 1 101 ? -0.217 -0.647 -26.837 1.00 97.81 101 GLU A CA 1
ATOM 795 C C . GLU A 1 101 ? 0.225 -1.549 -27.993 1.00 97.81 101 GLU A C 1
ATOM 797 O O . GLU A 1 101 ? 0.746 -1.096 -29.011 1.00 97.81 101 GLU A O 1
ATOM 802 N N . THR A 1 102 ? 0.022 -2.852 -27.824 1.00 98.56 102 THR A N 1
ATOM 803 C CA . THR A 1 102 ? 0.317 -3.881 -28.822 1.00 98.56 102 THR A CA 1
ATOM 804 C C . THR A 1 102 ? -0.854 -4.849 -28.949 1.00 98.56 102 THR A C 1
ATOM 806 O O . THR A 1 102 ? -1.757 -4.875 -28.112 1.00 98.56 102 THR A O 1
ATOM 809 N N . SER A 1 103 ? -0.806 -5.730 -29.946 1.00 98.56 103 SER A N 1
ATOM 810 C CA . SER A 1 103 ? -1.750 -6.846 -30.062 1.00 98.56 103 SER A CA 1
ATOM 811 C C . SER A 1 103 ? -1.553 -7.940 -28.999 1.00 98.56 103 SER A C 1
ATOM 813 O O . SER A 1 103 ? -2.398 -8.826 -28.878 1.00 98.56 103 SER A O 1
ATOM 815 N N . ASN A 1 104 ? -0.464 -7.910 -28.219 1.00 98.75 104 ASN A N 1
ATOM 816 C CA . ASN A 1 104 ? -0.174 -8.914 -27.201 1.00 98.75 104 ASN A CA 1
ATOM 817 C C . ASN A 1 104 ? -0.542 -8.409 -25.796 1.00 98.75 104 ASN A C 1
ATOM 819 O O . ASN A 1 104 ? 0.154 -7.589 -25.193 1.00 98.75 104 ASN A O 1
ATOM 823 N N . ALA A 1 105 ? -1.604 -8.985 -25.228 1.00 98.62 105 ALA A N 1
ATOM 824 C CA . ALA A 1 105 ? -2.108 -8.621 -23.905 1.00 98.62 105 ALA A CA 1
ATOM 825 C C . ALA A 1 105 ? -1.071 -8.778 -22.774 1.00 98.62 105 ALA A C 1
ATOM 827 O O . ALA A 1 105 ? -1.091 -8.003 -21.818 1.00 98.62 105 ALA A O 1
ATOM 828 N N . MET A 1 106 ? -0.149 -9.743 -22.870 1.00 98.69 106 MET A N 1
ATOM 829 C CA . MET A 1 106 ? 0.889 -9.943 -21.854 1.00 98.69 106 MET A CA 1
ATOM 830 C C . MET A 1 106 ? 1.919 -8.810 -21.872 1.00 98.69 106 MET A C 1
ATOM 832 O O . MET A 1 106 ? 2.332 -8.347 -20.811 1.00 98.69 106 MET A O 1
ATOM 836 N N . VAL A 1 107 ? 2.282 -8.315 -23.057 1.00 98.62 107 VAL A N 1
ATOM 837 C CA . VAL A 1 107 ? 3.210 -7.182 -23.200 1.00 98.62 107 VAL A CA 1
ATOM 838 C C . VAL A 1 107 ? 2.551 -5.894 -22.700 1.00 98.62 107 VAL A C 1
ATOM 840 O O . VAL A 1 107 ? 3.155 -5.151 -21.930 1.00 98.62 107 VAL A O 1
ATOM 843 N N . ASN A 1 108 ? 1.275 -5.676 -23.027 1.00 98.56 108 ASN A N 1
ATOM 844 C CA . ASN A 1 108 ? 0.514 -4.535 -22.503 1.00 98.56 108 ASN A CA 1
ATOM 845 C C . ASN A 1 108 ? 0.417 -4.597 -20.968 1.00 98.56 108 ASN A C 1
ATOM 847 O O . ASN A 1 108 ? 0.525 -3.580 -20.279 1.00 98.56 108 ASN A O 1
ATOM 851 N N . LYS A 1 109 ? 0.263 -5.806 -20.407 1.00 98.62 109 LYS A N 1
ATOM 852 C CA . LYS A 1 109 ? 0.246 -6.003 -18.956 1.00 98.62 109 LYS A CA 1
ATOM 853 C C . LYS A 1 109 ? 1.608 -5.736 -18.316 1.00 98.62 109 LYS A C 1
ATOM 855 O O . LYS A 1 109 ? 1.642 -5.136 -17.245 1.00 98.62 109 LYS A O 1
ATOM 860 N N . LEU A 1 110 ? 2.705 -6.135 -18.960 1.00 98.56 110 LEU A N 1
ATOM 861 C CA . LEU A 1 110 ? 4.061 -5.803 -18.519 1.00 98.56 110 LEU A CA 1
ATOM 862 C C . LEU A 1 110 ? 4.261 -4.284 -18.471 1.00 98.56 110 LEU A C 1
ATOM 864 O O . LEU A 1 110 ? 4.650 -3.770 -17.428 1.00 98.56 110 LEU A O 1
ATOM 868 N N . TYR A 1 111 ? 3.913 -3.570 -19.544 1.00 97.75 111 TYR A N 1
ATOM 869 C CA . TYR A 1 111 ? 4.000 -2.109 -19.591 1.00 97.75 111 TYR A CA 1
ATOM 870 C C . TYR A 1 111 ? 3.177 -1.445 -18.476 1.00 97.75 111 TYR A C 1
ATOM 872 O O . TYR A 1 111 ? 3.682 -0.600 -17.741 1.00 97.75 111 TYR A O 1
ATOM 880 N N . SER A 1 112 ? 1.937 -1.901 -18.260 1.00 97.31 112 SER A N 1
ATOM 881 C CA . SER A 1 112 ? 1.103 -1.431 -17.147 1.00 97.31 112 SER A CA 1
ATOM 882 C C . SER A 1 112 ? 1.754 -1.679 -15.779 1.00 97.31 112 SER A C 1
ATOM 884 O O . SER A 1 112 ? 1.697 -0.815 -14.905 1.00 97.31 112 SER A O 1
ATOM 886 N N . ASN A 1 113 ? 2.377 -2.842 -15.575 1.00 98.38 113 ASN A N 1
ATOM 887 C CA . ASN A 1 113 ? 3.054 -3.163 -14.321 1.00 98.38 113 ASN A CA 1
ATOM 888 C C . ASN A 1 113 ? 4.297 -2.284 -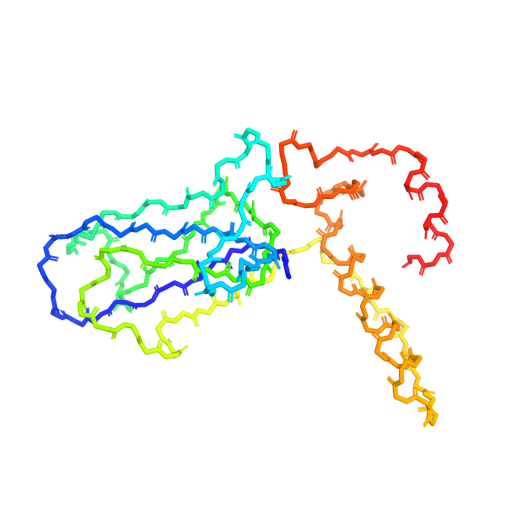14.099 1.00 98.38 113 ASN A C 1
ATOM 890 O O . ASN A 1 113 ? 4.503 -1.846 -12.971 1.00 98.38 113 ASN A O 1
ATOM 894 N N . ILE A 1 114 ? 5.077 -1.997 -15.151 1.00 97.19 114 ILE A N 1
ATOM 895 C CA . ILE A 1 114 ? 6.222 -1.069 -15.104 1.00 97.19 114 ILE A CA 1
ATOM 896 C C . ILE A 1 114 ? 5.747 0.313 -14.648 1.00 97.19 114 ILE A C 1
ATOM 898 O O . ILE A 1 114 ? 6.270 0.847 -13.673 1.00 97.19 114 ILE A O 1
ATOM 902 N N . HIS A 1 115 ? 4.684 0.828 -15.271 1.00 95.12 115 HIS A N 1
ATOM 903 C CA . HIS A 1 115 ? 4.062 2.108 -14.915 1.00 95.12 115 HIS A CA 1
ATOM 904 C C . HIS A 1 115 ? 3.651 2.173 -13.440 1.00 95.12 115 HIS A C 1
ATOM 906 O O . HIS A 1 115 ? 3.984 3.114 -12.721 1.00 95.12 115 HIS A O 1
ATOM 912 N N . TRP A 1 116 ? 2.956 1.143 -12.949 1.00 97.06 116 TRP A N 1
ATOM 913 C CA . TRP A 1 116 ? 2.554 1.078 -11.542 1.00 97.06 116 TRP A CA 1
ATOM 914 C C . TRP A 1 116 ? 3.736 0.902 -10.581 1.00 97.06 116 TRP A C 1
ATOM 916 O O . TRP A 1 116 ? 3.659 1.392 -9.454 1.00 97.06 116 TRP A O 1
ATOM 926 N N . GLY A 1 117 ? 4.802 0.224 -11.011 1.00 97.25 117 GLY A N 1
ATOM 927 C CA . GLY A 1 117 ? 6.043 0.071 -10.253 1.00 97.25 117 GLY A CA 1
ATOM 928 C C . GLY A 1 117 ? 6.784 1.397 -10.097 1.00 97.25 117 GLY A C 1
ATOM 929 O O . GLY A 1 117 ? 7.080 1.797 -8.973 1.00 97.25 117 GLY A O 1
ATOM 930 N N . GLN A 1 118 ? 6.992 2.121 -11.200 1.00 96.19 118 GLN A N 1
ATOM 931 C CA . GLN A 1 118 ? 7.596 3.457 -11.201 1.00 96.19 118 GLN A CA 1
ATOM 932 C C . GLN A 1 118 ? 6.799 4.420 -10.325 1.00 96.19 118 GLN A C 1
ATOM 934 O O . GLN A 1 118 ? 7.335 4.998 -9.381 1.00 96.19 118 GLN A O 1
ATOM 939 N N . ARG A 1 119 ? 5.488 4.531 -10.577 1.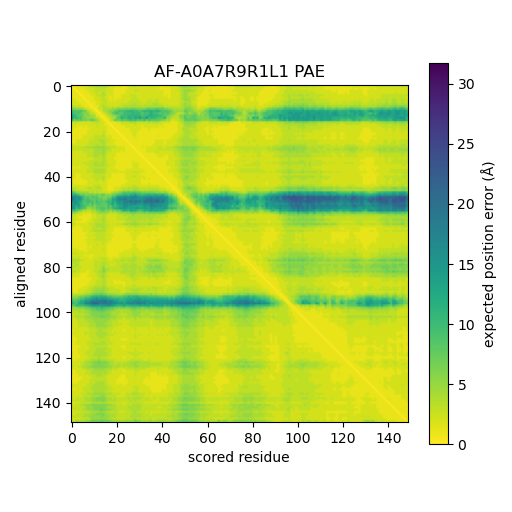00 95.56 119 ARG A N 1
ATOM 940 C CA . ARG A 1 119 ? 4.593 5.398 -9.805 1.00 95.56 119 ARG A CA 1
ATOM 941 C C . ARG A 1 119 ? 4.636 5.082 -8.312 1.00 95.56 119 ARG A C 1
ATOM 943 O O . ARG A 1 119 ? 4.560 5.989 -7.493 1.00 95.56 119 ARG A O 1
ATOM 950 N N . GLY A 1 120 ? 4.743 3.803 -7.955 1.00 97.56 120 GLY A N 1
ATOM 951 C CA . GLY A 1 120 ? 4.821 3.371 -6.565 1.00 97.56 120 GLY A CA 1
ATOM 952 C C . GLY A 1 120 ? 6.116 3.768 -5.855 1.00 97.56 120 GLY A C 1
ATOM 953 O O . GLY A 1 120 ? 6.087 3.993 -4.653 1.00 97.56 120 GLY A O 1
ATOM 954 N N . ASN A 1 121 ? 7.227 3.881 -6.579 1.00 98.25 121 ASN A N 1
ATOM 955 C CA . ASN A 1 121 ? 8.534 4.194 -6.001 1.00 98.25 121 ASN A CA 1
ATOM 956 C C . ASN A 1 121 ? 8.935 5.667 -6.136 1.00 98.25 121 ASN A C 1
ATOM 958 O O . ASN A 1 121 ? 9.930 6.081 -5.546 1.00 98.25 121 ASN A O 1
ATOM 962 N N . PHE A 1 122 ? 8.166 6.468 -6.874 1.00 96.25 122 PHE A N 1
ATOM 963 C CA . PHE A 1 122 ? 8.385 7.904 -7.037 1.00 96.25 122 PHE A CA 1
ATOM 964 C C . PHE A 1 122 ? 7.559 8.674 -5.999 1.00 96.25 122 PHE A C 1
ATOM 966 O O . PHE A 1 122 ? 6.532 9.270 -6.315 1.00 96.25 122 PHE A O 1
ATOM 973 N N . LEU A 1 123 ? 7.996 8.644 -4.736 1.00 95.00 123 LEU A N 1
ATOM 974 C CA . LEU A 1 123 ? 7.451 9.465 -3.648 1.00 95.00 123 LEU A CA 1
ATOM 975 C C . LEU A 1 123 ? 8.585 10.280 -3.027 1.00 95.00 123 LEU A C 1
ATOM 977 O O . LEU A 1 123 ? 9.321 9.770 -2.187 1.00 95.00 123 LEU A O 1
ATOM 981 N N . SER A 1 124 ? 8.705 11.555 -3.411 1.00 95.81 124 SER A N 1
ATOM 982 C CA . SER A 1 124 ? 9.816 12.460 -3.048 1.00 95.81 124 SER A CA 1
ATOM 983 C C . SER A 1 124 ? 11.179 12.050 -3.631 1.00 95.81 124 SER A C 1
ATOM 985 O O . SER A 1 124 ? 11.797 12.835 -4.344 1.00 95.81 124 SER A O 1
ATOM 987 N N . VAL A 1 125 ? 11.621 10.814 -3.398 1.00 96.44 125 VAL A N 1
ATOM 988 C CA . VAL A 1 125 ? 12.871 10.230 -3.910 1.00 96.44 125 VAL A CA 1
ATOM 989 C C . VAL A 1 125 ? 12.577 8.921 -4.664 1.00 96.44 125 VAL A C 1
ATOM 991 O O . VAL A 1 125 ? 11.564 8.287 -4.365 1.00 96.44 125 VAL A O 1
ATOM 994 N N . PRO A 1 126 ? 13.415 8.501 -5.636 1.00 96.81 126 PRO A N 1
ATOM 995 C CA . PRO A 1 126 ? 13.257 7.223 -6.334 1.00 96.81 126 PRO A CA 1
ATOM 996 C C . PRO A 1 126 ? 13.672 6.072 -5.413 1.00 96.81 126 PRO A C 1
ATOM 998 O O . PRO A 1 126 ? 14.856 5.831 -5.201 1.00 96.81 126 PRO A O 1
ATOM 1001 N N . THR A 1 127 ? 12.688 5.407 -4.820 1.00 98.50 127 THR A N 1
ATOM 1002 C CA . THR A 1 127 ? 12.909 4.361 -3.811 1.00 98.50 127 THR A CA 1
ATOM 1003 C C . THR A 1 127 ? 13.131 2.975 -4.421 1.00 98.50 127 THR A C 1
ATOM 1005 O O . THR A 1 127 ? 12.671 2.694 -5.525 1.00 98.50 127 THR A O 1
ATOM 1008 N N . ASP A 1 128 ? 13.815 2.092 -3.691 1.00 98.38 128 ASP A N 1
ATOM 1009 C CA . ASP A 1 128 ? 13.929 0.667 -4.032 1.00 98.38 128 ASP A CA 1
ATOM 1010 C C . ASP A 1 128 ? 12.581 -0.055 -3.920 1.00 98.38 128 ASP A C 1
ATOM 1012 O O . ASP A 1 128 ? 12.203 -0.880 -4.758 1.00 98.38 128 ASP A O 1
ATOM 1016 N N . CYS A 1 129 ? 11.843 0.243 -2.853 1.00 98.25 129 CYS A N 1
ATOM 1017 C CA . CYS A 1 129 ? 10.569 -0.387 -2.576 1.00 98.25 129 CYS A CA 1
ATOM 1018 C C . CYS A 1 129 ? 9.681 0.499 -1.680 1.00 98.25 129 CYS A C 1
ATOM 1020 O O . CYS A 1 129 ? 10.196 1.233 -0.836 1.00 98.25 129 CYS A O 1
ATOM 1022 N N . PRO A 1 130 ? 8.340 0.428 -1.795 1.00 98.44 130 PRO A N 1
ATOM 1023 C CA . PRO A 1 130 ? 7.452 1.351 -1.082 1.00 98.44 130 PRO A CA 1
ATOM 1024 C C . PRO A 1 130 ? 6.821 0.786 0.203 1.00 98.44 130 PRO A C 1
ATOM 1026 O O . PRO A 1 130 ? 6.095 1.492 0.905 1.00 98.44 130 PRO A O 1
ATOM 1029 N N . GLN A 1 131 ? 7.010 -0.501 0.499 1.00 98.69 131 GLN A N 1
ATOM 1030 C CA . GLN A 1 131 ? 6.225 -1.247 1.488 1.00 98.69 131 GLN A CA 1
ATOM 1031 C C . GLN A 1 131 ? 6.964 -1.523 2.798 1.00 98.69 131 GLN A C 1
ATOM 1033 O O . GLN A 1 131 ? 6.403 -1.262 3.866 1.00 98.69 131 GLN A O 1
ATOM 1038 N N . ARG A 1 132 ? 8.201 -2.031 2.740 1.00 98.75 132 ARG A N 1
ATOM 1039 C CA . ARG A 1 132 ? 8.944 -2.477 3.931 1.00 98.75 132 ARG A CA 1
ATOM 1040 C C . ARG A 1 132 ? 9.657 -1.310 4.618 1.00 98.75 132 ARG A C 1
ATOM 1042 O O . ARG A 1 132 ? 9.543 -0.160 4.198 1.00 98.75 132 ARG A O 1
ATOM 1049 N N . ASP A 1 133 ? 10.352 -1.615 5.700 1.00 98.25 133 ASP A N 1
ATOM 1050 C CA . ASP A 1 133 ? 11.191 -0.729 6.522 1.00 98.25 133 ASP A CA 1
ATOM 1051 C C . ASP A 1 133 ? 12.487 -0.283 5.812 1.00 98.25 133 ASP A C 1
ATOM 1053 O O . ASP A 1 133 ? 13.587 -0.439 6.333 1.00 98.25 133 ASP A O 1
ATOM 1057 N N . GLU A 1 134 ? 12.362 0.236 4.592 1.00 98.62 134 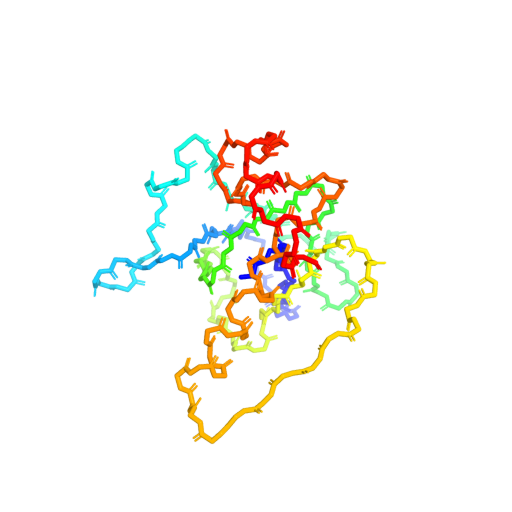GLU A N 1
ATOM 1058 C CA . GLU A 1 134 ? 13.493 0.692 3.779 1.00 98.62 134 GLU A CA 1
ATOM 1059 C C . GLU A 1 134 ? 13.136 1.982 3.052 1.00 98.62 134 GLU A C 1
ATOM 1061 O O . GLU A 1 134 ? 13.294 3.050 3.641 1.00 98.62 134 GLU A O 1
ATOM 1066 N N . ARG A 1 135 ? 12.562 1.897 1.843 1.00 98.19 135 ARG A N 1
ATOM 1067 C CA . ARG A 1 135 ? 12.055 3.059 1.096 1.00 98.19 135 ARG A CA 1
ATOM 1068 C C . ARG A 1 135 ? 13.147 4.108 0.892 1.00 98.19 135 ARG A C 1
ATOM 1070 O O . ARG A 1 135 ? 12.927 5.303 1.095 1.00 98.19 135 ARG A O 1
ATOM 1077 N N . LEU A 1 136 ? 14.344 3.645 0.544 1.00 98.44 136 LEU A N 1
ATOM 1078 C CA . LEU A 1 136 ? 15.532 4.481 0.425 1.00 98.44 136 LEU A CA 1
ATOM 1079 C C . LEU A 1 136 ? 15.864 4.732 -1.041 1.00 98.44 136 LEU A C 1
ATOM 1081 O O . LEU A 1 136 ? 15.565 3.919 -1.911 1.00 98.44 136 LEU A O 1
ATOM 1085 N N . GLY A 1 137 ? 16.520 5.863 -1.299 1.00 98.19 137 GLY A N 1
ATOM 1086 C CA . GLY A 1 137 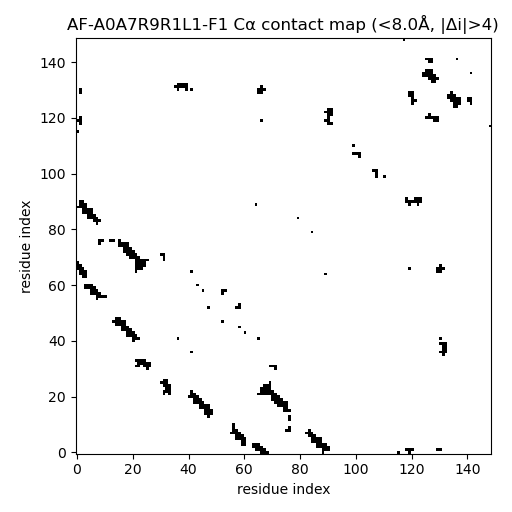? 17.016 6.235 -2.622 1.00 98.19 137 GLY A CA 1
ATOM 1087 C C . GLY A 1 137 ? 18.241 5.422 -3.028 1.00 98.19 137 GLY A C 1
ATOM 1088 O O . GLY A 1 137 ? 19.355 5.947 -3.031 1.00 98.19 137 GLY A O 1
ATOM 1089 N N . TRP A 1 138 ? 18.055 4.137 -3.322 1.00 98.44 138 TRP A N 1
ATOM 1090 C CA . TRP A 1 138 ? 19.135 3.270 -3.771 1.00 98.44 138 TRP A CA 1
ATOM 1091 C C . TRP A 1 138 ? 19.634 3.714 -5.150 1.00 98.44 138 TRP A C 1
ATOM 1093 O O . TRP A 1 138 ? 18.914 3.669 -6.146 1.00 98.44 138 TRP A O 1
ATOM 1103 N N . MET A 1 139 ? 20.891 4.163 -5.209 1.00 98.00 139 MET A N 1
ATOM 1104 C CA . MET A 1 139 ? 21.455 4.751 -6.430 1.00 98.00 139 MET A CA 1
ATOM 1105 C C . MET A 1 139 ? 21.538 3.758 -7.592 1.00 98.00 139 MET A C 1
ATOM 1107 O O . MET A 1 139 ? 21.371 4.172 -8.731 1.00 98.00 139 MET A O 1
ATOM 1111 N N . GLY A 1 140 ? 21.776 2.471 -7.313 1.00 98.44 140 GLY A N 1
ATOM 1112 C CA . GLY A 1 140 ? 21.840 1.437 -8.351 1.00 98.44 140 GLY A CA 1
ATOM 1113 C C . GLY A 1 140 ? 20.487 1.223 -9.028 1.00 98.44 140 GLY A C 1
ATOM 1114 O O . GLY A 1 140 ? 20.400 1.253 -10.249 1.00 98.44 140 GLY A O 1
ATOM 1115 N N . ASP A 1 141 ? 19.420 1.085 -8.244 1.00 98.44 141 ASP A N 1
ATOM 1116 C CA . ASP A 1 141 ? 18.045 0.953 -8.732 1.00 98.44 141 ASP A CA 1
ATOM 1117 C C . ASP A 1 141 ? 17.637 2.171 -9.570 1.00 98.44 141 ASP A C 1
ATOM 1119 O O . ASP A 1 141 ? 17.105 2.031 -10.674 1.00 98.44 141 ASP A O 1
ATOM 1123 N N . GLY A 1 142 ? 17.952 3.371 -9.070 1.00 96.44 142 GLY A N 1
ATOM 1124 C CA . GLY A 1 142 ? 17.731 4.619 -9.795 1.00 96.44 142 GLY A CA 1
ATOM 1125 C C . GLY A 1 142 ? 18.499 4.679 -11.117 1.00 96.44 142 GLY A C 1
ATOM 1126 O O . GLY A 1 142 ? 17.916 5.033 -12.137 1.00 96.44 142 GLY A O 1
ATOM 1127 N N . GLU A 1 143 ? 19.780 4.305 -11.122 1.00 98.31 143 GLU A N 1
ATOM 1128 C CA . GLU A 1 143 ? 20.636 4.303 -12.315 1.00 98.31 143 GLU A CA 1
ATOM 1129 C C . GLU A 1 143 ? 20.087 3.382 -13.410 1.00 98.31 143 GLU A C 1
ATOM 1131 O O . GLU A 1 143 ? 19.887 3.823 -14.543 1.00 98.31 143 GLU A O 1
ATOM 1136 N N . VAL A 1 144 ? 19.806 2.118 -13.080 1.00 98.38 144 VAL A N 1
ATOM 1137 C CA . VAL A 1 144 ? 19.403 1.125 -14.087 1.00 98.38 144 VAL A CA 1
ATOM 1138 C C . VAL A 1 144 ? 18.008 1.390 -14.649 1.00 98.38 144 VAL A C 1
ATOM 1140 O O . VAL A 1 144 ? 17.735 1.037 -15.798 1.00 98.38 144 VAL A O 1
ATOM 1143 N N . PHE A 1 145 ? 17.118 2.000 -13.860 1.00 97.69 145 PHE A N 1
ATOM 1144 C CA . PHE A 1 145 ? 15.738 2.252 -14.271 1.00 97.69 145 PHE A CA 1
ATOM 1145 C C . PHE A 1 145 ? 15.532 3.629 -14.919 1.00 97.69 145 PHE A C 1
ATOM 1147 O O . PHE A 1 145 ? 14.582 3.791 -15.684 1.00 97.69 145 PHE A O 1
ATOM 1154 N N . ALA A 1 146 ? 16.427 4.599 -14.689 1.00 96.06 146 ALA A N 1
ATOM 1155 C CA . ALA A 1 146 ? 16.302 5.961 -15.216 1.00 96.06 146 ALA A CA 1
ATOM 1156 C C . ALA A 1 146 ? 16.027 6.058 -16.732 1.00 96.06 146 ALA A C 1
ATOM 1158 O O . ALA A 1 146 ? 15.218 6.898 -17.105 1.00 96.06 146 ALA A O 1
ATOM 1159 N N . PRO A 1 147 ? 16.608 5.226 -17.624 1.00 95.81 147 PRO A N 1
ATOM 1160 C CA . PRO A 1 147 ? 16.291 5.294 -19.055 1.00 95.81 147 PRO A CA 1
ATOM 1161 C C . PRO A 1 147 ? 14.866 4.846 -19.417 1.00 95.81 147 PRO A C 1
ATOM 1163 O O . PRO A 1 147 ? 14.403 5.128 -20.519 1.00 95.81 147 PRO A O 1
ATOM 1166 N N . THR A 1 148 ? 14.208 4.081 -18.537 1.00 94.81 148 THR A N 1
ATOM 1167 C CA . THR A 1 148 ? 12.820 3.621 -18.719 1.00 94.81 148 THR A CA 1
ATOM 1168 C C . THR A 1 148 ? 11.810 4.578 -18.088 1.00 94.81 148 THR A C 1
ATOM 1170 O O . THR A 1 148 ? 10.701 4.688 -18.612 1.00 94.81 148 THR A O 1
ATOM 1173 N N . ALA A 1 149 ? 12.178 5.200 -16.962 1.00 91.50 149 ALA A N 1
ATOM 1174 C CA . ALA A 1 149 ? 11.334 6.113 -16.193 1.00 91.50 149 ALA A CA 1
ATOM 1175 C C . ALA A 1 149 ? 10.946 7.373 -16.979 1.00 91.50 149 ALA A C 1
ATOM 1177 O O . ALA A 1 149 ? 9.771 7.787 -16.835 1.00 91.50 149 ALA A O 1
#